Protein AF-A0A7S3BWD5-F1 (afdb_monomer)

Solvent-accessible surface area (backbone atoms only — not comparable to full-atom values): 6869 Å² total; per-residue (Å²): 143,83,80,84,81,78,72,75,75,66,46,67,50,69,46,74,39,93,87,50,66,61,35,74,51,51,88,90,39,47,88,35,79,34,17,63,81,61,48,12,31,24,49,26,41,31,36,72,60,72,60,97,83,55,102,80,65,79,55,52,77,49,72,38,59,31,74,67,82,67,62,60,67,61,55,51,54,54,52,51,53,51,52,53,51,53,46,52,53,52,50,52,52,52,50,53,52,50,55,54,54,50,53,55,49,51,52,52,54,52,61,65,73,77,110

Organism: NCBI:txid156174

pLDDT: mean 74.99, std 15.88, range [33.16, 95.94]

Structure (mmCIF, N/CA/C/O backbone):
data_AF-A0A7S3BWD5-F1
#
_entry.id   AF-A0A7S3BWD5-F1
#
loop_
_atom_site.group_PDB
_atom_site.id
_atom_site.type_symbol
_atom_site.label_atom_id
_atom_site.label_alt_id
_atom_site.label_comp_id
_atom_site.label_asym_id
_atom_site.label_entity_id
_atom_site.label_seq_id
_atom_site.pdbx_PDB_ins_code
_atom_site.Cartn_x
_atom_site.Cartn_y
_atom_site.Cartn_z
_atom_site.occupancy
_atom_site.B_iso_or_equiv
_atom_site.auth_seq_id
_atom_site.auth_comp_id
_atom_site.auth_asym_id
_atom_site.auth_atom_id
_atom_site.pdbx_PDB_model_num
ATOM 1 N N . MET A 1 1 ? -31.991 -37.212 35.128 1.00 38.53 1 MET A N 1
ATOM 2 C CA . MET A 1 1 ? -31.202 -36.042 35.561 1.00 38.53 1 MET A CA 1
ATOM 3 C C . MET A 1 1 ? -30.185 -35.717 34.481 1.00 38.53 1 MET A C 1
ATOM 5 O O . MET A 1 1 ? -29.126 -36.319 34.471 1.00 38.53 1 MET A O 1
ATOM 9 N N . GLN A 1 2 ? -30.528 -34.823 33.558 1.00 34.75 2 GLN A N 1
ATOM 10 C CA . GLN A 1 2 ? -29.570 -34.046 32.767 1.00 34.75 2 GLN A CA 1
ATOM 11 C C . GLN A 1 2 ? -30.243 -32.685 32.579 1.00 34.75 2 GLN A C 1
ATOM 13 O O . GLN A 1 2 ? -31.104 -32.513 31.722 1.00 34.75 2 GLN A O 1
ATOM 18 N N . GLN A 1 3 ? -29.975 -31.806 33.545 1.00 37.56 3 GLN A N 1
ATOM 19 C CA . GLN A 1 3 ? -30.428 -30.422 33.587 1.00 37.56 3 GLN A CA 1
ATOM 20 C C . GLN A 1 3 ? -29.642 -29.607 32.555 1.00 37.56 3 GLN A C 1
ATOM 22 O O . GLN A 1 3 ? -28.418 -29.681 32.509 1.00 37.56 3 GLN A O 1
ATOM 27 N N . GLU A 1 4 ? -30.387 -28.884 31.722 1.00 36.19 4 GLU A N 1
ATOM 28 C CA . GLU A 1 4 ? -30.176 -27.472 31.385 1.00 36.19 4 GLU A CA 1
ATOM 29 C C . GLU A 1 4 ? -28.717 -26.985 31.325 1.00 36.19 4 GLU A C 1
ATOM 31 O O . GLU A 1 4 ? -28.208 -26.360 32.247 1.00 36.19 4 GLU A O 1
ATOM 36 N N . PHE A 1 5 ? -28.076 -27.181 30.174 1.00 37.97 5 PHE A N 1
ATOM 37 C CA . PHE A 1 5 ? -27.048 -26.259 29.680 1.00 37.97 5 PHE A CA 1
ATOM 38 C C . PHE A 1 5 ? -27.621 -25.519 28.463 1.00 37.97 5 PHE A C 1
ATOM 40 O O . PHE A 1 5 ? -27.092 -25.566 27.355 1.00 37.97 5 PHE A O 1
ATOM 47 N N . GLN A 1 6 ? -28.762 -24.846 28.662 1.00 33.16 6 GLN A N 1
ATOM 48 C CA . GLN A 1 6 ? -29.063 -23.655 27.871 1.00 33.16 6 GLN A CA 1
ATOM 49 C C . GLN A 1 6 ? -28.060 -22.594 28.322 1.00 33.16 6 GLN A C 1
ATOM 51 O O . GLN A 1 6 ? -28.330 -21.792 29.209 1.00 33.16 6 GLN A O 1
ATOM 56 N N . GLN A 1 7 ? -26.858 -22.643 27.751 1.00 39.78 7 GLN A N 1
ATOM 57 C CA . GLN A 1 7 ? -25.972 -21.496 27.771 1.00 39.78 7 GLN A CA 1
ATOM 58 C C . GLN A 1 7 ? -26.648 -20.467 26.874 1.00 39.78 7 GLN A C 1
ATOM 60 O O . GLN A 1 7 ? -26.569 -20.536 25.649 1.00 39.78 7 GLN A O 1
ATOM 65 N N . GLU A 1 8 ? -27.438 -19.614 27.518 1.00 39.88 8 GLU A N 1
ATOM 66 C CA . GLU A 1 8 ? -27.967 -18.371 26.990 1.00 39.88 8 GLU A CA 1
ATOM 67 C C . GLU A 1 8 ? -26.787 -17.646 26.336 1.00 39.88 8 GLU A C 1
ATOM 69 O O . GLU A 1 8 ? -25.946 -17.050 27.010 1.00 39.88 8 GLU A O 1
ATOM 74 N N . PHE A 1 9 ? -26.642 -17.813 25.018 1.00 46.66 9 PHE A N 1
ATOM 75 C CA . PHE A 1 9 ? -25.764 -16.984 24.212 1.00 46.66 9 PHE A CA 1
ATOM 76 C C . PHE A 1 9 ? -26.360 -15.588 24.336 1.00 46.66 9 PHE A C 1
ATOM 78 O O . PHE A 1 9 ? -27.297 -15.231 23.628 1.00 46.66 9 PHE A O 1
ATOM 85 N N . GLN A 1 10 ? -25.887 -14.828 25.320 1.00 54.19 10 GLN A N 1
ATOM 86 C CA . GLN A 1 10 ? -26.099 -13.397 25.332 1.00 54.19 10 GLN A CA 1
ATOM 87 C C . GLN A 1 10 ? -25.461 -12.903 24.041 1.00 54.19 10 GLN A C 1
ATOM 89 O O . GLN A 1 10 ? -24.239 -12.923 23.902 1.00 54.19 10 GLN A O 1
ATOM 94 N N . ASP A 1 11 ? -26.297 -12.563 23.064 1.00 60.28 11 ASP A N 1
ATOM 95 C CA . ASP A 1 11 ? -25.863 -11.938 21.825 1.00 60.28 11 ASP A CA 1
ATOM 96 C C . ASP A 1 11 ? -25.242 -10.586 22.199 1.00 60.28 11 ASP A C 1
ATOM 98 O O . ASP A 1 11 ? -25.937 -9.580 22.382 1.00 60.28 11 ASP A O 1
ATOM 102 N N . ILE A 1 12 ? -23.923 -10.595 22.408 1.00 70.62 12 ILE A N 1
ATOM 103 C CA . ILE A 1 12 ? -23.116 -9.398 22.603 1.00 70.62 12 ILE A CA 1
ATOM 104 C C . ILE A 1 12 ? -22.869 -8.832 21.212 1.00 70.62 12 ILE A C 1
ATOM 106 O O . ILE A 1 12 ? -22.065 -9.355 20.438 1.00 70.62 12 ILE A O 1
ATOM 110 N N . VAL A 1 13 ? -23.590 -7.765 20.888 1.00 80.19 13 VAL A N 1
ATOM 111 C CA . VAL A 1 13 ? -23.406 -7.034 19.635 1.00 80.19 13 VAL A CA 1
ATOM 112 C C . VAL A 1 13 ? -22.517 -5.836 19.933 1.00 80.19 13 VAL A C 1
ATOM 114 O O . VAL A 1 13 ? -22.859 -5.007 20.777 1.00 80.19 13 VAL A O 1
ATOM 117 N N . CYS A 1 14 ? -21.370 -5.765 19.259 1.00 82.00 14 CYS A N 1
ATOM 118 C CA . CYS A 1 14 ? -20.430 -4.658 19.378 1.00 82.00 14 CYS A CA 1
ATOM 119 C C . CYS A 1 14 ? -20.475 -3.806 18.113 1.00 82.00 14 CYS A C 1
ATOM 121 O O . CYS A 1 14 ? -20.265 -4.318 17.013 1.00 82.00 14 CYS A O 1
ATOM 123 N N . GLU A 1 15 ? -20.720 -2.509 18.275 1.00 81.00 15 GLU A N 1
ATOM 124 C CA . GLU A 1 15 ? -20.673 -1.541 17.183 1.00 81.00 15 GLU A CA 1
ATOM 125 C C . GLU A 1 15 ? -19.536 -0.535 17.393 1.00 81.00 15 GLU A C 1
ATOM 127 O O . GLU A 1 15 ? -19.244 -0.152 18.533 1.00 81.00 15 GLU A O 1
ATOM 132 N N . PRO A 1 16 ? -18.875 -0.092 16.310 1.00 80.56 16 PRO A N 1
ATOM 133 C CA . PRO A 1 16 ? -17.831 0.915 16.396 1.00 80.56 16 PRO A CA 1
ATOM 134 C C . PRO A 1 16 ? -18.406 2.241 16.885 1.00 80.56 16 PRO A C 1
ATOM 136 O O . PRO A 1 16 ? -19.413 2.741 16.376 1.00 80.56 16 PRO A O 1
ATOM 139 N N . THR A 1 17 ? -17.733 2.849 17.857 1.00 77.25 17 THR A N 1
ATOM 140 C CA . THR A 1 17 ? -18.129 4.162 18.354 1.00 77.25 17 THR A CA 1
ATOM 141 C C . THR A 1 17 ? -17.793 5.197 17.278 1.00 77.25 17 THR A C 1
ATOM 143 O O . THR A 1 17 ? -16.628 5.379 16.933 1.00 77.25 17 THR A O 1
ATOM 146 N N . ALA A 1 18 ? -18.798 5.898 16.739 1.00 61.84 18 ALA A N 1
ATOM 147 C CA . ALA A 1 18 ? -18.639 6.831 15.610 1.00 61.84 18 ALA A CA 1
ATOM 148 C C . ALA A 1 18 ? -17.590 7.948 15.829 1.00 61.84 18 ALA A C 1
ATOM 150 O O . ALA A 1 18 ? -17.162 8.589 14.870 1.00 61.84 18 ALA A O 1
ATOM 151 N N . ALA A 1 19 ? -17.183 8.187 17.079 1.00 62.72 19 ALA A N 1
ATOM 152 C CA . ALA A 1 19 ? -16.186 9.182 17.454 1.00 62.72 19 ALA A CA 1
ATOM 153 C C . ALA A 1 19 ? -14.727 8.728 17.239 1.00 62.72 19 ALA A C 1
ATOM 155 O O . ALA A 1 19 ? -13.878 9.581 16.983 1.00 62.72 19 ALA A O 1
ATOM 156 N N . HIS A 1 20 ? -14.427 7.425 17.295 1.00 66.56 20 HIS A N 1
ATOM 157 C CA . HIS A 1 20 ? -13.047 6.928 17.299 1.00 66.56 20 HIS A CA 1
ATOM 158 C C . HIS A 1 20 ? -12.710 6.161 16.014 1.00 66.56 20 HIS A C 1
ATOM 160 O O . HIS A 1 20 ? -13.254 5.094 15.708 1.00 66.56 20 HIS A O 1
ATOM 166 N N . LYS A 1 21 ? -11.797 6.748 15.228 1.00 77.44 21 LYS A N 1
ATOM 167 C CA . LYS A 1 21 ? -11.157 6.091 14.081 1.00 77.44 21 LYS A CA 1
ATOM 168 C C . LYS A 1 21 ? -10.182 5.021 14.579 1.00 77.44 21 LYS A C 1
ATOM 170 O O . LYS A 1 21 ? -9.853 4.976 15.756 1.00 77.44 21 LYS A O 1
ATOM 175 N N . CYS A 1 22 ? -9.743 4.155 13.672 1.00 86.25 22 CYS A N 1
ATOM 176 C CA . CYS A 1 22 ? -8.700 3.180 13.965 1.00 86.25 22 CYS A CA 1
ATOM 177 C C . CYS A 1 22 ? -7.405 3.914 14.358 1.00 86.25 22 CYS A C 1
ATOM 179 O O . CYS A 1 22 ? -6.873 4.676 13.553 1.00 86.25 22 CYS A O 1
ATOM 181 N N . GLU A 1 23 ? -6.944 3.733 15.594 1.00 86.56 23 GLU A N 1
ATOM 182 C CA . GLU A 1 23 ? -5.776 4.405 16.170 1.00 86.56 23 GLU A CA 1
ATOM 183 C C . GLU A 1 23 ? -4.616 3.423 16.326 1.00 86.56 23 GLU A C 1
ATOM 185 O O . GLU A 1 23 ? -4.824 2.242 16.599 1.00 86.56 23 GLU A O 1
ATOM 190 N N . GLN A 1 24 ? -3.377 3.900 16.189 1.00 87.50 24 GLN A N 1
ATOM 191 C CA . GLN A 1 24 ? -2.211 3.079 16.511 1.00 87.50 24 GLN A CA 1
ATOM 192 C C . GLN A 1 24 ? -2.163 2.774 18.006 1.00 87.50 24 GLN A C 1
ATOM 194 O O . GLN A 1 24 ? -2.450 3.623 18.849 1.00 87.50 24 GLN A O 1
ATOM 199 N N . CYS A 1 25 ? -1.783 1.544 18.321 1.00 87.88 25 CYS A N 1
ATOM 200 C CA . CYS A 1 25 ? -1.552 1.135 19.693 1.00 87.88 25 CYS A CA 1
ATOM 201 C C . CYS A 1 25 ? -0.331 1.854 20.270 1.00 87.88 25 CYS A C 1
ATOM 203 O O . CYS A 1 25 ? 0.690 1.976 19.594 1.00 87.88 25 CYS A O 1
ATOM 205 N N . GLY A 1 26 ? -0.440 2.322 21.515 1.00 86.31 26 GLY A N 1
ATOM 206 C CA . GLY A 1 26 ? 0.713 2.824 22.259 1.00 86.31 26 GLY A CA 1
ATOM 207 C C . GLY A 1 26 ? 1.639 1.682 22.675 1.00 86.31 26 GLY A C 1
ATOM 208 O O . GLY A 1 26 ? 1.229 0.521 22.685 1.00 86.31 26 GLY A O 1
ATOM 209 N N . ASP A 1 27 ? 2.871 2.014 23.064 1.00 83.62 27 ASP A N 1
ATOM 210 C CA . ASP A 1 27 ? 3.873 1.020 23.481 1.00 83.62 27 ASP A CA 1
ATOM 211 C C . ASP A 1 27 ? 3.397 0.150 24.660 1.00 83.62 27 ASP A C 1
ATOM 213 O O . ASP A 1 27 ? 3.762 -1.017 24.765 1.00 83.62 27 ASP A O 1
ATOM 217 N N . GLU A 1 28 ? 2.529 0.695 25.515 1.00 84.69 28 GLU A N 1
ATOM 218 C CA . GLU A 1 28 ? 1.940 0.005 26.671 1.00 84.69 28 GLU A CA 1
ATOM 219 C C . GLU A 1 28 ? 0.871 -1.032 26.280 1.00 84.69 28 GLU A C 1
ATOM 221 O O . GLU A 1 28 ? 0.569 -1.944 27.047 1.00 84.69 28 GLU A O 1
ATOM 226 N N . ASP A 1 29 ? 0.296 -0.899 25.083 1.00 81.62 29 ASP A N 1
ATOM 227 C CA . ASP A 1 29 ? -0.809 -1.718 24.587 1.00 81.62 29 ASP A CA 1
ATOM 228 C C . ASP A 1 29 ? -0.356 -2.782 23.575 1.00 81.62 29 ASP A C 1
ATOM 230 O O . ASP A 1 29 ? -1.175 -3.574 23.115 1.00 81.62 29 ASP A O 1
ATOM 234 N N . LEU A 1 30 ? 0.930 -2.832 23.211 1.00 80.31 30 LEU A N 1
ATOM 235 C CA . LEU A 1 30 ? 1.446 -3.744 22.180 1.00 80.31 30 LEU A CA 1
ATOM 236 C C . LEU A 1 30 ? 1.209 -5.228 22.500 1.00 80.31 30 LEU A C 1
ATOM 238 O O . LEU A 1 30 ? 0.924 -6.011 21.592 1.00 80.31 30 LEU A O 1
ATOM 242 N N . ASP A 1 31 ? 1.267 -5.597 23.779 1.00 84.81 31 ASP A N 1
ATOM 243 C CA . ASP A 1 31 ? 1.048 -6.973 24.242 1.00 84.81 31 ASP A CA 1
ATOM 244 C C . ASP A 1 31 ? -0.441 -7.361 24.290 1.00 84.81 31 ASP A C 1
ATOM 246 O O . ASP A 1 31 ? -0.790 -8.526 24.503 1.00 84.81 31 ASP A O 1
ATOM 250 N N . GLN A 1 32 ? -1.345 -6.400 24.089 1.00 85.19 32 GLN A N 1
ATOM 251 C CA . GLN A 1 32 ? -2.779 -6.642 24.141 1.00 85.19 32 GLN A CA 1
ATOM 252 C C . GLN A 1 32 ? -3.268 -7.351 22.878 1.00 85.19 32 GLN A C 1
ATOM 254 O O . GLN A 1 32 ? -2.849 -7.060 21.753 1.00 85.19 32 GLN A O 1
ATOM 259 N N . VAL A 1 33 ? -4.233 -8.260 23.047 1.00 85.00 33 VAL A N 1
ATOM 260 C CA . VAL A 1 33 ? -4.766 -9.099 21.957 1.00 85.00 33 VAL A CA 1
ATOM 261 C C . VAL A 1 33 ? -5.274 -8.249 20.786 1.00 85.00 33 VAL A C 1
ATOM 263 O O . VAL A 1 33 ? -5.008 -8.581 19.631 1.00 85.00 33 VAL A O 1
ATOM 266 N N . TYR A 1 34 ? -5.928 -7.119 21.072 1.00 83.19 34 TYR A N 1
ATOM 267 C CA . TYR A 1 34 ? -6.451 -6.194 20.060 1.00 83.19 34 TYR A CA 1
ATOM 268 C C . TYR A 1 34 ? -5.359 -5.447 19.274 1.00 83.19 34 TYR A C 1
ATOM 270 O O . TYR A 1 34 ? -5.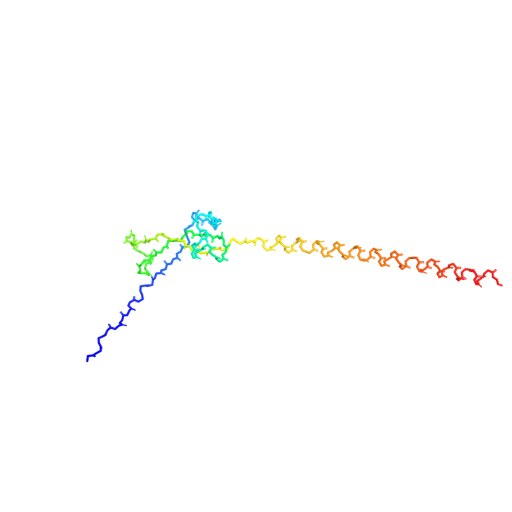621 -4.997 18.164 1.00 83.19 34 TYR A O 1
ATOM 278 N N . CYS A 1 35 ? -4.136 -5.348 19.796 1.00 85.62 35 CYS A N 1
ATOM 279 C CA . CYS A 1 35 ? -3.003 -4.701 19.129 1.00 85.62 35 CYS A CA 1
ATOM 280 C C . CYS A 1 35 ? -2.068 -5.689 18.433 1.00 85.62 35 CYS A C 1
ATOM 282 O O . CYS A 1 35 ? -1.481 -5.351 17.409 1.00 85.62 35 CYS A O 1
ATOM 284 N N . SER A 1 36 ? -1.976 -6.920 18.938 1.00 82.19 36 SER A N 1
ATOM 285 C CA . SER A 1 36 ? -1.040 -7.949 18.467 1.00 82.19 36 SER A CA 1
ATOM 286 C C . SER A 1 36 ? -1.083 -8.237 16.956 1.00 82.19 36 SER A C 1
ATOM 288 O O . SER A 1 36 ? -0.073 -8.610 16.365 1.00 82.19 36 SER A O 1
ATOM 290 N N . THR A 1 37 ? -2.251 -8.087 16.319 1.00 77.25 37 THR A N 1
ATOM 291 C CA . THR A 1 37 ? -2.467 -8.522 14.928 1.00 77.25 37 THR A CA 1
ATOM 292 C C . THR A 1 37 ? -2.253 -7.406 13.907 1.00 77.25 37 THR A C 1
ATOM 294 O O . THR A 1 37 ? -1.671 -7.640 12.851 1.00 77.25 37 THR A O 1
ATOM 297 N N . THR A 1 38 ? -2.744 -6.199 14.190 1.00 82.75 38 THR A N 1
ATOM 298 C CA . THR A 1 38 ? -2.740 -5.075 13.237 1.00 82.75 38 THR A CA 1
ATOM 299 C C . THR A 1 38 ? -1.898 -3.892 13.704 1.00 82.75 38 THR A C 1
ATOM 301 O O . THR A 1 38 ? -1.627 -3.002 12.903 1.00 82.75 38 THR A O 1
ATOM 304 N N . GLY A 1 39 ? -1.488 -3.856 14.977 1.00 85.12 39 GLY A N 1
ATOM 305 C CA . GLY A 1 39 ? -0.847 -2.690 15.591 1.00 85.12 39 GLY A CA 1
ATOM 306 C C . GLY A 1 39 ? -1.791 -1.496 15.767 1.00 85.12 39 GLY A C 1
ATOM 307 O O . GLY A 1 39 ? -1.339 -0.391 16.071 1.00 85.12 39 GLY A O 1
ATOM 308 N N . SER A 1 40 ? -3.095 -1.688 15.550 1.00 87.50 40 SER A N 1
ATOM 309 C CA . SER A 1 40 ? -4.097 -0.627 15.630 1.00 87.50 40 SER A CA 1
ATOM 310 C C . SER A 1 40 ? -5.376 -1.110 16.307 1.00 87.50 40 SER A C 1
ATOM 312 O O . SER A 1 40 ? -5.820 -2.241 16.097 1.00 87.50 40 SER A O 1
ATOM 314 N N . ARG A 1 41 ? -5.983 -0.227 17.100 1.00 88.25 41 ARG A N 1
ATOM 315 C CA . ARG A 1 41 ? -7.187 -0.480 17.890 1.00 88.25 41 ARG A CA 1
ATOM 316 C C . ARG A 1 41 ? -8.305 0.496 17.552 1.00 88.25 41 ARG A C 1
ATOM 318 O O . ARG A 1 41 ? -8.062 1.647 17.197 1.00 88.25 41 ARG A O 1
ATOM 325 N N . GLN A 1 42 ? -9.538 0.039 17.707 1.00 88.94 42 GLN A N 1
ATOM 326 C CA . GLN A 1 42 ? -10.730 0.871 17.634 1.00 88.94 42 GLN A CA 1
ATOM 327 C C . GLN A 1 42 ? -11.589 0.628 18.868 1.00 88.94 42 GLN A C 1
ATOM 329 O O . GLN A 1 42 ? -11.784 -0.516 19.281 1.00 88.94 42 GLN A O 1
ATOM 334 N N . GLU A 1 43 ? -12.106 1.706 19.449 1.00 87.94 43 GLU A N 1
ATOM 335 C CA . GLU A 1 43 ? -13.079 1.615 20.530 1.00 87.94 43 GLU A CA 1
ATOM 336 C C . GLU A 1 43 ? -14.447 1.194 19.976 1.00 87.94 43 GLU A C 1
ATOM 338 O O . GLU A 1 43 ? -15.003 1.820 19.066 1.00 87.94 43 GLU A O 1
ATOM 343 N N . VAL A 1 44 ? -14.996 0.127 20.545 1.00 87.69 44 VAL A N 1
ATOM 344 C CA . VAL A 1 44 ? -16.308 -0.426 20.214 1.00 87.69 44 VAL A CA 1
ATOM 345 C C . VAL A 1 44 ? -17.183 -0.438 21.462 1.00 87.69 44 VAL A C 1
ATOM 347 O O . VAL A 1 44 ? -16.715 -0.683 22.577 1.00 87.69 44 VAL A O 1
ATOM 350 N N . ARG A 1 45 ? -18.477 -0.182 21.284 1.00 87.12 45 ARG A N 1
ATOM 351 C CA . ARG A 1 45 ? -19.473 -0.288 22.348 1.00 87.12 45 ARG A CA 1
ATOM 352 C C . ARG A 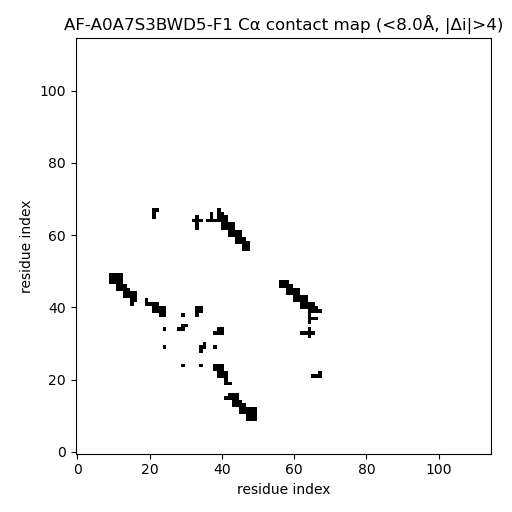1 45 ? -20.235 -1.591 22.178 1.00 87.12 45 ARG A C 1
ATOM 354 O O . ARG A 1 45 ? -20.864 -1.809 21.146 1.00 87.12 45 ARG A O 1
ATOM 361 N N . CYS A 1 46 ? -20.188 -2.435 23.199 1.00 85.69 46 CYS A N 1
ATOM 362 C CA . CYS A 1 46 ? -20.869 -3.719 23.223 1.00 85.69 46 CYS A CA 1
ATOM 363 C C . CYS A 1 46 ? -22.133 -3.629 24.082 1.00 85.69 46 CYS A C 1
ATOM 365 O O . CYS A 1 46 ? -22.094 -3.127 25.207 1.00 85.69 46 CYS A O 1
ATOM 367 N N . LEU A 1 47 ? -23.256 -4.104 23.544 1.00 83.12 47 LEU A N 1
ATOM 368 C CA . LEU A 1 47 ? -24.540 -4.183 24.238 1.00 83.12 47 LEU A CA 1
ATOM 369 C C . LEU A 1 47 ? -24.814 -5.637 24.625 1.00 83.12 47 LEU A C 1
ATOM 371 O O . LEU A 1 47 ? -24.765 -6.526 23.773 1.00 83.12 47 LEU A O 1
ATOM 375 N N . VAL A 1 48 ? -25.121 -5.877 25.900 1.00 75.50 48 VAL A N 1
ATOM 376 C CA . VAL A 1 48 ? -25.525 -7.198 26.393 1.00 75.50 48 VAL A CA 1
ATOM 377 C C . VAL A 1 48 ? -27.041 -7.330 26.219 1.00 75.50 48 VAL A C 1
ATOM 379 O O . VAL A 1 48 ? -27.803 -6.573 26.818 1.00 75.50 48 VAL A O 1
ATOM 382 N N . GLY A 1 49 ? -27.492 -8.268 25.378 1.00 65.94 49 GLY A N 1
ATOM 383 C CA . GLY A 1 49 ? -28.921 -8.580 25.218 1.00 65.94 49 GLY A CA 1
ATOM 384 C C . GLY A 1 49 ? -29.589 -8.096 23.924 1.00 65.94 49 GLY A C 1
ATOM 385 O O . GLY A 1 49 ? -30.793 -7.842 23.934 1.00 65.94 49 GLY A O 1
ATOM 386 N N . GLY A 1 50 ? -28.839 -7.971 22.819 1.00 56.69 50 GLY A N 1
ATOM 387 C CA . GLY A 1 50 ? -29.334 -8.009 21.428 1.00 56.69 50 GLY A CA 1
ATOM 388 C C . GLY A 1 50 ? -30.448 -7.040 20.983 1.00 56.69 50 GLY A C 1
ATOM 389 O O . GLY A 1 50 ? -30.906 -7.132 19.844 1.00 56.69 50 GLY A O 1
ATOM 390 N N . ARG A 1 51 ? -30.932 -6.119 21.827 1.00 54.25 51 ARG A N 1
ATOM 391 C CA . ARG A 1 51 ? -32.093 -5.261 21.527 1.00 54.25 51 ARG A CA 1
ATOM 392 C C . ARG A 1 51 ? -31.751 -3.780 21.568 1.00 54.25 51 ARG A C 1
ATOM 394 O O . ARG A 1 51 ? -31.958 -3.116 22.570 1.00 54.25 51 ARG A O 1
ATOM 401 N N . MET A 1 52 ? -31.388 -3.262 20.404 1.00 55.56 52 MET A N 1
ATOM 402 C CA . MET A 1 52 ? -30.998 -1.881 20.079 1.00 55.56 52 MET A CA 1
ATOM 403 C C . MET A 1 52 ? -32.00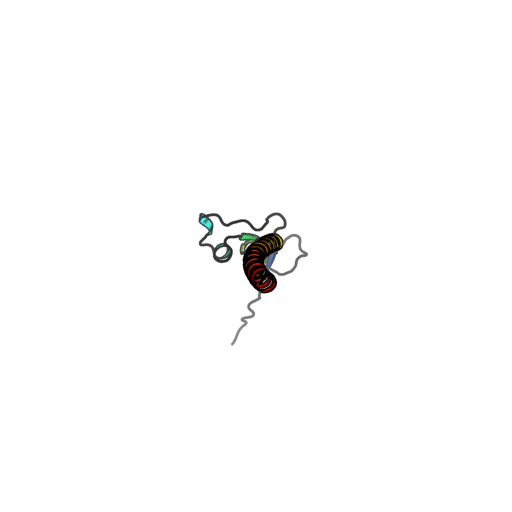0 -0.753 20.445 1.00 55.56 52 MET A C 1
ATOM 405 O O . MET A 1 52 ? -31.733 0.408 20.156 1.00 55.56 52 MET A O 1
ATOM 409 N N . ASN A 1 53 ? -33.151 -1.055 21.062 1.00 53.31 53 ASN A N 1
ATOM 410 C CA . ASN A 1 53 ? -34.293 -0.134 21.191 1.00 53.31 53 ASN A CA 1
ATOM 411 C C . ASN A 1 53 ? -34.657 0.289 22.624 1.00 53.31 53 ASN A C 1
ATOM 413 O O . ASN A 1 53 ? -35.684 0.941 22.811 1.00 53.31 53 ASN A O 1
ATOM 417 N N . SER A 1 54 ? -33.858 -0.044 23.637 1.00 47.72 54 SER A N 1
ATOM 418 C CA . SER A 1 54 ? -34.142 0.387 25.010 1.00 47.72 54 SER A CA 1
ATOM 419 C C . SER A 1 54 ? -33.050 1.316 25.516 1.00 47.72 54 SER A C 1
ATOM 421 O O . SER A 1 54 ? -31.896 0.931 25.657 1.00 47.72 54 SER A O 1
ATOM 423 N N . SER A 1 55 ? -33.454 2.547 25.816 1.00 52.25 55 SER A N 1
ATOM 424 C CA . SER A 1 55 ? -32.667 3.670 26.340 1.00 52.25 55 SER A CA 1
ATOM 425 C C . SER A 1 55 ? -31.983 3.428 27.699 1.00 52.25 55 SER A C 1
ATOM 427 O O . SER A 1 55 ? -31.449 4.366 28.278 1.00 52.25 55 SER A O 1
ATOM 429 N N . GLU A 1 56 ? -31.974 2.190 28.195 1.00 51.75 56 GLU A N 1
ATOM 430 C CA . GLU A 1 56 ? -31.424 1.766 29.490 1.00 51.75 56 GLU A CA 1
ATOM 431 C C . GLU A 1 56 ? -30.753 0.381 29.386 1.00 51.75 56 GLU A C 1
ATOM 433 O O . GLU A 1 56 ? -30.946 -0.485 30.233 1.00 51.75 56 GLU A O 1
ATOM 438 N N . GLN A 1 57 ? -29.993 0.123 28.317 1.00 57.44 57 GLN A N 1
ATOM 439 C CA . GLN A 1 57 ? -29.123 -1.057 28.260 1.00 57.44 57 GLN A CA 1
ATOM 440 C C . GLN A 1 57 ? -27.719 -0.729 28.767 1.00 57.44 57 GLN A C 1
ATOM 442 O O . GLN A 1 57 ? -27.041 0.159 28.239 1.00 57.44 57 GLN A O 1
ATOM 447 N N . GLU A 1 58 ? -27.288 -1.479 29.783 1.00 61.94 58 GLU A N 1
ATOM 448 C CA . GLU A 1 58 ? -25.917 -1.504 30.290 1.00 61.94 58 GLU A CA 1
ATOM 449 C C . GLU A 1 58 ? -24.989 -2.039 29.190 1.00 61.94 58 GLU A C 1
ATOM 451 O O . GLU A 1 58 ? -24.850 -3.240 28.969 1.00 61.94 58 GLU A O 1
ATOM 456 N N . GLY A 1 59 ? -24.401 -1.119 28.430 1.00 71.94 59 GLY A N 1
ATOM 457 C CA . GLY A 1 59 ? -23.341 -1.423 27.478 1.00 71.94 59 GLY A CA 1
ATOM 458 C C . GLY A 1 59 ? -21.979 -1.114 28.082 1.00 71.94 59 GLY A C 1
ATOM 459 O O . GLY A 1 59 ? -21.841 -0.128 28.805 1.00 71.94 59 GLY A O 1
ATOM 460 N N . TYR A 1 60 ? -20.970 -1.913 27.746 1.00 81.12 60 TYR A N 1
ATOM 461 C CA . TYR A 1 60 ? -19.577 -1.631 28.090 1.00 81.12 60 TYR A CA 1
ATOM 462 C C . TYR A 1 60 ? -18.797 -1.212 26.843 1.00 81.12 60 TYR A C 1
ATOM 464 O O . TYR A 1 60 ? -19.110 -1.625 25.723 1.00 81.12 60 TYR A O 1
ATOM 472 N N . THR A 1 61 ? -17.786 -0.369 27.025 1.00 84.44 61 THR A N 1
ATOM 473 C CA . THR A 1 61 ? -16.835 -0.024 25.966 1.00 84.44 61 THR A CA 1
ATOM 474 C C . THR A 1 61 ? -15.629 -0.954 26.040 1.00 84.44 61 THR A C 1
ATOM 476 O O . THR A 1 61 ? -15.191 -1.358 27.118 1.00 84.44 61 THR A O 1
ATOM 479 N N . THR A 1 62 ? -15.117 -1.362 24.883 1.00 87.81 62 THR A N 1
ATOM 480 C CA . THR A 1 62 ? -13.921 -2.201 24.770 1.00 87.81 62 THR A CA 1
ATOM 481 C C . THR A 1 62 ? -13.161 -1.875 23.486 1.00 87.81 62 THR A C 1
ATOM 483 O O . THR A 1 62 ? -13.616 -1.069 22.678 1.00 87.81 62 THR A O 1
ATOM 486 N N . PHE A 1 63 ? -11.993 -2.482 23.295 1.00 87.56 63 PHE A N 1
ATOM 487 C CA . PHE A 1 63 ? -11.162 -2.284 22.113 1.00 87.56 63 PHE A CA 1
ATOM 488 C C . PHE A 1 63 ? -11.167 -3.524 21.229 1.00 87.56 63 PHE A C 1
ATOM 490 O O . PHE A 1 63 ? -11.041 -4.652 21.707 1.00 87.56 63 PHE A O 1
ATOM 497 N N . GLN A 1 64 ? -11.261 -3.304 19.923 1.00 87.50 64 GLN A N 1
ATOM 498 C CA . GLN A 1 64 ? -11.106 -4.337 18.910 1.00 87.50 64 GLN A CA 1
ATOM 499 C C . GLN A 1 64 ? -9.931 -3.998 17.993 1.00 87.50 64 GLN A C 1
ATOM 501 O O . GLN A 1 64 ? -9.616 -2.825 17.778 1.00 87.50 64 GLN A O 1
ATOM 506 N N . SER A 1 65 ? -9.288 -5.029 17.441 1.00 86.94 65 SER A N 1
ATOM 507 C CA . SER A 1 65 ? -8.320 -4.847 16.367 1.00 86.94 65 SER A CA 1
ATOM 508 C C . SER A 1 65 ? -9.010 -4.244 15.149 1.00 86.94 65 SER A C 1
ATOM 510 O O . SER A 1 65 ? -10.059 -4.700 14.695 1.00 86.94 65 SER A O 1
ATOM 512 N N . CYS A 1 66 ? -8.403 -3.206 14.601 1.00 85.25 66 CYS A N 1
ATOM 513 C CA . CYS A 1 66 ? -8.857 -2.596 13.366 1.00 85.25 66 CYS A CA 1
ATOM 514 C C . CYS A 1 66 ? -7.674 -2.476 12.417 1.00 85.25 66 CYS A C 1
ATOM 516 O O . CYS A 1 66 ? -6.513 -2.459 12.826 1.00 85.25 66 CYS A O 1
ATOM 518 N N . SER A 1 67 ? -7.971 -2.413 11.127 1.00 79.00 67 SER A N 1
ATOM 519 C CA . SER A 1 67 ? -6.997 -2.023 10.122 1.00 79.00 67 SER A CA 1
ATOM 520 C C . SER A 1 67 ? -7.422 -0.650 9.638 1.00 79.00 67 SER A C 1
ATOM 522 O O . SER A 1 67 ? -8.560 -0.486 9.189 1.00 79.00 67 SER A O 1
ATOM 524 N N . GLU A 1 68 ? -6.538 0.347 9.740 1.00 69.00 68 GLU A N 1
ATOM 525 C CA . GLU A 1 68 ? -6.740 1.556 8.952 1.00 69.00 68 GLU A CA 1
ATOM 526 C C . GLU A 1 68 ? -6.901 1.102 7.507 1.00 69.00 68 GLU A C 1
ATOM 528 O O . GLU A 1 68 ? -6.103 0.300 7.013 1.00 69.00 68 GLU A O 1
ATOM 533 N N . ALA A 1 69 ? -7.947 1.586 6.838 1.00 62.41 69 ALA A N 1
ATOM 534 C CA . ALA A 1 69 ? -8.085 1.442 5.403 1.00 62.41 69 ALA A CA 1
ATOM 535 C C . ALA A 1 69 ? -6.884 2.143 4.761 1.00 6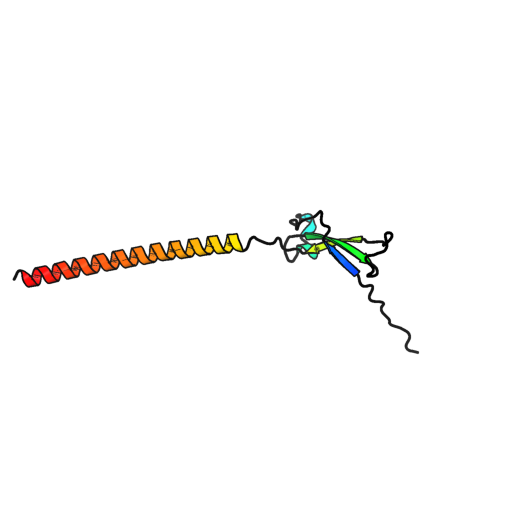2.41 69 ALA A C 1
ATOM 537 O O . ALA A 1 69 ? -6.945 3.319 4.396 1.00 62.41 69 ALA A O 1
ATOM 538 N N . SER A 1 70 ? -5.758 1.4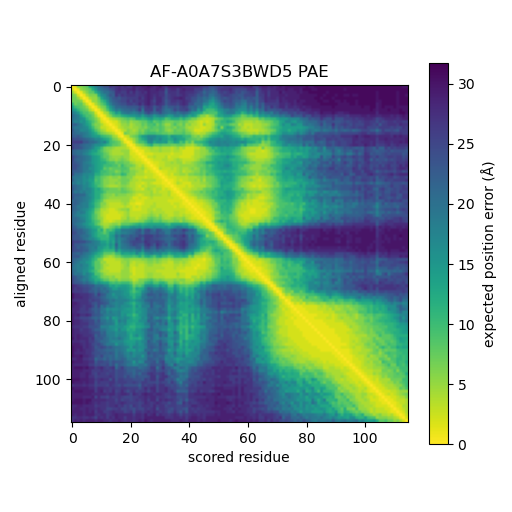29 4.682 1.00 57.03 70 SER A N 1
ATOM 539 C CA . SER A 1 70 ? -4.580 1.880 3.975 1.00 57.03 70 SER A CA 1
ATOM 540 C C . SER A 1 70 ? -5.082 2.188 2.581 1.00 57.03 70 SER A C 1
ATOM 542 O O . SER A 1 70 ? -5.779 1.375 1.971 1.00 57.03 70 SER A O 1
ATOM 544 N N . SER A 1 71 ? -4.856 3.417 2.131 1.00 57.69 71 SER A N 1
ATOM 545 C CA . SER A 1 71 ? -5.340 3.900 0.848 1.00 57.69 71 SER A CA 1
ATOM 546 C C . SER A 1 71 ? -4.689 3.059 -0.251 1.00 57.69 71 SER A C 1
ATOM 548 O O . SER A 1 71 ? -3.651 3.408 -0.809 1.00 57.69 71 SER A O 1
ATOM 550 N N . THR A 1 72 ? -5.297 1.909 -0.550 1.00 62.59 72 THR A N 1
ATOM 551 C CA . THR A 1 72 ? -4.792 0.887 -1.472 1.00 62.59 72 THR A CA 1
ATOM 552 C C . THR A 1 72 ? -4.549 1.519 -2.835 1.00 62.59 72 THR A C 1
ATOM 554 O O . THR A 1 72 ? -3.565 1.226 -3.506 1.00 62.59 72 THR A O 1
ATOM 557 N N . PHE A 1 73 ? -5.380 2.506 -3.174 1.00 66.62 73 PHE A N 1
ATOM 558 C CA . PHE A 1 73 ? -5.243 3.361 -4.341 1.00 66.62 73 PHE A CA 1
ATOM 559 C C . PHE A 1 73 ? -3.877 4.066 -4.430 1.00 66.62 73 PHE A C 1
ATOM 561 O O . PHE A 1 73 ? -3.238 4.040 -5.477 1.00 66.62 73 PHE A O 1
ATOM 568 N N . GLY A 1 74 ? -3.375 4.641 -3.333 1.00 71.19 74 GLY A N 1
ATOM 569 C CA . GLY A 1 74 ? -2.076 5.319 -3.315 1.00 71.19 74 GLY A CA 1
ATOM 570 C C . GLY A 1 74 ? -0.899 4.355 -3.490 1.00 71.19 74 GLY A C 1
ATOM 571 O O . GLY A 1 74 ? 0.084 4.692 -4.154 1.00 71.19 74 GLY A O 1
ATOM 572 N N . GLY A 1 75 ? -1.009 3.145 -2.934 1.00 76.12 75 GLY A N 1
ATOM 573 C CA . GLY A 1 75 ? -0.023 2.079 -3.121 1.00 76.12 75 GLY A CA 1
ATOM 574 C C . GLY A 1 75 ? 0.033 1.583 -4.568 1.00 76.12 75 GLY A C 1
ATOM 575 O O . GLY A 1 75 ? 1.116 1.493 -5.146 1.00 76.12 75 GLY A O 1
ATOM 576 N N . VAL A 1 76 ? -1.132 1.341 -5.175 1.00 83.56 76 VAL A N 1
ATOM 577 C CA . VAL A 1 76 ? -1.249 0.866 -6.563 1.00 83.56 76 VAL A CA 1
ATOM 578 C C . VAL A 1 76 ? -0.710 1.900 -7.551 1.00 83.56 76 VAL A C 1
ATOM 580 O O . VAL A 1 76 ? 0.105 1.553 -8.399 1.00 83.56 76 VAL A O 1
ATOM 583 N N . VAL A 1 77 ? -1.064 3.180 -7.395 1.00 86.19 77 VAL A N 1
ATOM 584 C CA . VAL A 1 77 ? -0.581 4.251 -8.287 1.00 86.19 77 VAL A CA 1
ATOM 585 C C . VAL A 1 77 ? 0.943 4.405 -8.219 1.00 86.19 77 VAL A C 1
ATOM 587 O O . VAL A 1 77 ? 1.602 4.564 -9.248 1.00 86.19 77 VAL A O 1
ATOM 590 N N . LYS A 1 78 ? 1.541 4.321 -7.022 1.00 86.75 78 LYS A N 1
ATOM 591 C CA . LYS A 1 78 ? 3.007 4.359 -6.868 1.00 86.75 78 LYS A CA 1
ATOM 592 C C . LYS A 1 78 ? 3.683 3.162 -7.535 1.00 86.75 78 LYS A C 1
ATOM 594 O O . LYS A 1 78 ? 4.711 3.335 -8.188 1.00 86.75 78 LYS A O 1
ATOM 599 N N . PHE A 1 79 ? 3.113 1.967 -7.379 1.00 91.44 79 PHE A N 1
ATOM 600 C CA . PHE A 1 79 ? 3.609 0.757 -8.029 1.00 91.44 79 PHE A CA 1
ATOM 601 C C . PHE A 1 79 ? 3.540 0.870 -9.558 1.00 91.44 79 PHE A C 1
ATOM 603 O O . PHE A 1 79 ? 4.521 0.593 -10.248 1.00 91.44 79 PHE A O 1
ATOM 610 N N . GLU A 1 80 ? 2.414 1.344 -10.087 1.00 93.38 80 GLU A N 1
ATOM 611 C CA . GLU A 1 80 ? 2.203 1.516 -11.522 1.00 93.38 80 GLU A CA 1
ATOM 612 C C . GLU A 1 80 ? 3.192 2.526 -12.127 1.00 93.38 80 GLU A C 1
ATOM 614 O O . GLU A 1 80 ? 3.829 2.241 -13.144 1.00 93.38 80 GLU A O 1
ATOM 619 N N . LEU A 1 81 ? 3.433 3.656 -11.452 1.00 93.75 81 LEU A N 1
ATOM 620 C CA . LEU A 1 81 ? 4.450 4.632 -11.862 1.00 93.75 81 LEU A CA 1
ATOM 621 C C . LEU A 1 81 ? 5.864 4.039 -11.900 1.00 93.75 81 LEU A C 1
ATOM 623 O O . LEU A 1 81 ? 6.621 4.311 -12.834 1.00 93.75 81 LEU A O 1
ATOM 627 N N . LEU A 1 82 ? 6.220 3.212 -10.914 1.00 95.31 82 LEU A N 1
ATOM 628 C CA . LEU A 1 82 ? 7.506 2.514 -10.875 1.00 95.31 82 LEU A CA 1
ATOM 629 C C . LEU A 1 82 ? 7.670 1.569 -12.071 1.00 95.31 82 LEU A C 1
ATOM 631 O O . LEU A 1 82 ? 8.719 1.568 -12.719 1.00 95.31 82 LEU A O 1
ATOM 635 N N . MET A 1 83 ? 6.624 0.813 -12.404 1.00 95.12 83 MET A N 1
ATOM 636 C CA . MET A 1 83 ? 6.629 -0.105 -13.545 1.00 95.12 83 MET A CA 1
ATOM 637 C C . MET A 1 83 ? 6.762 0.637 -14.879 1.00 95.12 83 MET A C 1
ATOM 639 O O . MET A 1 83 ? 7.548 0.223 -15.734 1.00 95.12 83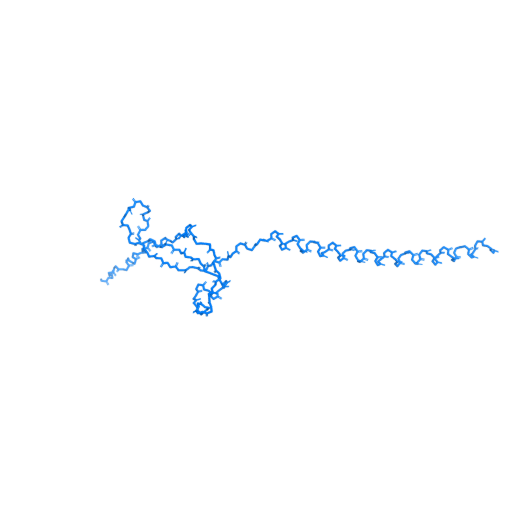 MET A O 1
ATOM 643 N N . ILE A 1 84 ? 6.071 1.770 -15.045 1.00 95.94 84 ILE A N 1
ATOM 644 C CA . ILE A 1 84 ? 6.205 2.624 -16.235 1.00 95.94 84 ILE A CA 1
ATOM 645 C C . ILE A 1 84 ? 7.637 3.158 -16.357 1.00 95.94 84 ILE A C 1
ATOM 647 O O . ILE A 1 84 ? 8.226 3.113 -17.439 1.00 95.94 84 ILE A O 1
ATOM 651 N N . LEU A 1 85 ? 8.234 3.617 -15.255 1.00 95.69 85 LEU A N 1
ATOM 652 C CA . LEU A 1 85 ? 9.620 4.090 -15.234 1.00 95.69 85 LEU A CA 1
ATOM 653 C C . LEU A 1 85 ? 10.600 2.996 -15.669 1.00 95.69 85 LEU A C 1
ATOM 655 O O . LEU A 1 85 ? 11.432 3.220 -16.553 1.00 95.69 85 LEU A O 1
ATOM 659 N N . LEU A 1 86 ? 10.470 1.795 -15.102 1.00 95.50 86 LEU A N 1
ATOM 660 C CA . LEU A 1 86 ? 11.287 0.639 -15.476 1.00 95.50 86 LEU A CA 1
ATO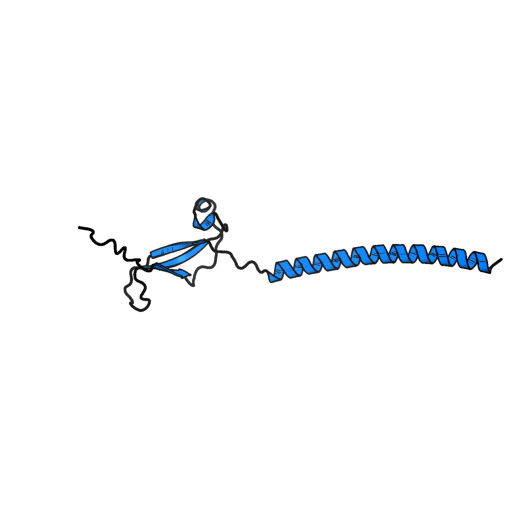M 661 C C . LEU A 1 86 ? 11.106 0.265 -16.950 1.00 95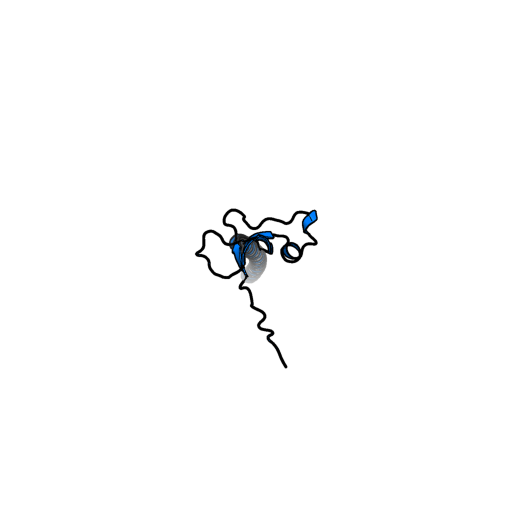.50 86 LEU A C 1
ATOM 663 O O . LEU A 1 86 ? 12.086 -0.062 -17.630 1.00 95.50 86 LEU A O 1
ATOM 667 N N . PHE A 1 87 ? 9.881 0.362 -17.467 1.00 95.81 87 PHE A N 1
ATOM 668 C CA . PHE A 1 87 ? 9.596 0.117 -18.873 1.00 95.81 87 PHE A CA 1
ATOM 669 C C . PHE A 1 87 ? 10.284 1.144 -19.779 1.00 95.81 87 PHE A C 1
ATOM 671 O O . PHE A 1 87 ? 10.961 0.760 -20.732 1.00 95.81 87 PHE A O 1
ATOM 678 N N . VAL A 1 88 ? 10.200 2.441 -19.465 1.00 95.62 88 VAL A N 1
ATOM 679 C CA . VAL A 1 88 ? 10.849 3.507 -20.248 1.00 95.62 88 VAL A CA 1
ATOM 680 C C . VAL A 1 88 ? 12.368 3.358 -20.246 1.00 95.62 88 VAL A C 1
ATOM 682 O O . VAL A 1 88 ? 13.001 3.521 -21.294 1.00 95.62 88 VAL A O 1
ATOM 685 N N . VAL A 1 89 ? 12.971 3.015 -19.105 1.00 94.88 89 VAL A N 1
ATOM 686 C CA . VAL A 1 89 ? 14.420 2.772 -19.005 1.00 94.88 89 VAL A CA 1
ATOM 687 C C . VAL A 1 89 ? 14.820 1.575 -19.868 1.00 94.88 89 VAL A C 1
ATOM 689 O O . VAL A 1 89 ? 15.718 1.689 -20.709 1.00 94.88 89 VAL A O 1
ATOM 692 N N . SER A 1 90 ? 14.107 0.457 -19.725 1.00 93.50 90 SER A N 1
ATOM 693 C CA . SER A 1 90 ? 14.315 -0.764 -20.512 1.00 93.50 90 SER A CA 1
ATOM 694 C C . SER A 1 90 ? 14.188 -0.498 -22.014 1.00 93.50 90 SER A C 1
ATOM 696 O O . SER A 1 90 ? 15.077 -0.840 -22.800 1.00 93.50 90 SER A O 1
ATOM 698 N N . TYR A 1 91 ? 13.120 0.191 -22.418 1.00 93.69 91 TYR A N 1
ATOM 699 C CA . TYR A 1 91 ? 12.845 0.539 -23.807 1.00 93.69 91 TYR A CA 1
ATOM 700 C C . TYR A 1 91 ? 13.886 1.504 -24.381 1.00 93.69 91 TYR A C 1
ATOM 702 O O . TYR A 1 91 ? 14.344 1.334 -25.514 1.00 93.69 91 TYR A O 1
ATOM 710 N N . SER A 1 92 ? 14.317 2.495 -23.597 1.00 90.31 92 SER A N 1
ATOM 711 C CA . SER A 1 92 ? 15.364 3.440 -23.992 1.00 90.31 92 SER A CA 1
ATOM 712 C C . SER A 1 92 ? 16.692 2.729 -24.229 1.00 90.31 92 SER A C 1
ATOM 714 O O . SER A 1 92 ? 17.386 3.011 -25.210 1.00 90.31 92 SER A O 1
ATOM 716 N N . PHE A 1 93 ? 17.046 1.777 -23.366 1.00 90.75 93 PHE A N 1
ATOM 717 C CA . PHE A 1 93 ? 18.261 0.987 -23.514 1.00 90.75 93 PHE A CA 1
ATOM 718 C C . PHE A 1 93 ? 18.204 0.071 -24.745 1.00 90.75 93 PHE A C 1
ATOM 720 O O . PHE A 1 93 ? 19.138 0.065 -25.555 1.00 90.75 93 PHE A O 1
ATOM 727 N N . ALA A 1 94 ? 17.087 -0.634 -24.943 1.00 87.25 94 ALA A N 1
ATOM 728 C CA . ALA A 1 94 ? 16.857 -1.470 -26.120 1.00 87.25 94 ALA A CA 1
ATOM 729 C C . ALA A 1 94 ? 16.894 -0.647 -27.421 1.00 87.25 94 ALA A C 1
ATOM 731 O O . ALA A 1 94 ? 17.580 -1.015 -28.377 1.00 87.25 94 ALA A O 1
ATOM 732 N N . SER A 1 95 ? 16.248 0.521 -27.434 1.00 83.00 95 SER A N 1
ATOM 733 C CA . SER A 1 95 ? 16.241 1.439 -28.576 1.00 83.00 95 SER A CA 1
ATOM 734 C C . SER A 1 95 ? 17.632 1.992 -28.888 1.00 83.00 95 SER A C 1
ATOM 736 O O . SER A 1 95 ? 18.021 2.058 -30.056 1.00 83.00 95 SER A O 1
ATOM 738 N N . LYS A 1 96 ? 18.429 2.343 -27.869 1.00 82.31 96 LYS A N 1
ATOM 739 C CA . LYS A 1 96 ? 19.825 2.777 -28.055 1.00 82.31 96 LYS A CA 1
ATOM 740 C C . LYS A 1 96 ? 20.693 1.658 -28.633 1.00 82.31 96 LYS A C 1
ATOM 742 O O . LYS A 1 96 ? 21.475 1.916 -29.549 1.00 82.31 96 LYS A O 1
ATOM 747 N N . ARG A 1 97 ? 20.539 0.417 -28.157 1.00 80.38 97 ARG A N 1
ATOM 748 C CA . ARG A 1 97 ? 21.241 -0.750 -28.721 1.00 80.38 97 ARG A CA 1
ATOM 749 C C . ARG A 1 97 ? 20.836 -1.014 -30.172 1.00 80.38 97 ARG A C 1
ATOM 751 O O . ARG A 1 97 ? 21.712 -1.203 -31.013 1.00 80.38 97 ARG A O 1
ATOM 758 N N . LYS A 1 98 ? 19.540 -0.937 -30.491 1.00 79.44 98 LYS A N 1
ATOM 759 C CA . LYS A 1 98 ? 19.027 -1.119 -31.857 1.00 79.44 98 LYS A CA 1
ATOM 760 C C . LYS A 1 98 ? 19.556 -0.049 -32.819 1.00 79.44 98 LYS A C 1
ATOM 762 O O . LYS A 1 98 ? 20.018 -0.390 -33.903 1.00 79.44 98 LYS A O 1
ATOM 767 N N . LYS A 1 99 ? 19.577 1.226 -32.406 1.00 77.50 99 LYS A N 1
ATOM 768 C CA . LYS A 1 99 ? 20.152 2.326 -33.205 1.00 77.50 99 LYS A CA 1
ATOM 769 C C . LYS A 1 99 ? 21.645 2.127 -33.485 1.00 77.50 99 LYS A C 1
ATOM 771 O O . LYS A 1 99 ? 22.077 2.349 -34.611 1.00 77.50 99 LYS A O 1
ATOM 776 N N . LYS A 1 100 ? 22.422 1.659 -32.499 1.00 74.06 100 LYS A N 1
ATOM 777 C CA . LYS A 1 100 ? 23.847 1.340 -32.701 1.00 74.06 100 LYS A CA 1
ATOM 778 C C . LYS A 1 100 ? 24.053 0.210 -33.715 1.00 74.06 100 LYS A C 1
ATOM 780 O O . LYS A 1 100 ? 24.912 0.331 -34.579 1.00 74.06 100 LYS A O 1
ATOM 785 N N . LEU A 1 101 ? 23.257 -0.857 -33.643 1.00 71.56 101 LEU A N 1
ATOM 786 C CA . LEU A 1 101 ? 23.347 -1.981 -34.585 1.00 71.56 101 LEU A CA 1
ATOM 787 C C . LEU A 1 101 ? 22.965 -1.580 -36.018 1.00 71.56 101 LEU A C 1
ATOM 789 O O . LEU A 1 101 ? 23.666 -1.944 -36.960 1.00 71.56 101 LEU A O 1
ATOM 793 N N . LEU A 1 102 ? 21.909 -0.779 -36.181 1.00 72.94 102 LEU A N 1
ATOM 794 C CA . LEU A 1 102 ? 21.494 -0.254 -37.487 1.00 72.94 102 LEU A CA 1
ATOM 795 C C . LEU A 1 102 ? 22.559 0.659 -38.110 1.00 72.94 102 LEU A C 1
ATOM 797 O O . LEU A 1 102 ? 22.833 0.543 -39.301 1.00 72.94 102 LEU A O 1
ATOM 801 N N . ALA A 1 103 ? 23.207 1.512 -37.312 1.00 73.38 103 ALA A N 1
ATOM 802 C CA . ALA A 1 103 ? 24.295 2.367 -37.791 1.00 73.38 103 ALA A CA 1
ATOM 803 C C . ALA A 1 103 ? 25.486 1.549 -38.327 1.00 73.38 103 ALA A C 1
ATOM 805 O O . ALA A 1 103 ? 26.048 1.880 -39.369 1.00 73.38 103 ALA A O 1
ATOM 806 N N . ILE A 1 104 ? 25.832 0.441 -37.661 1.00 73.38 104 ILE A N 1
ATOM 807 C CA . ILE A 1 104 ? 26.905 -0.462 -38.106 1.00 73.38 104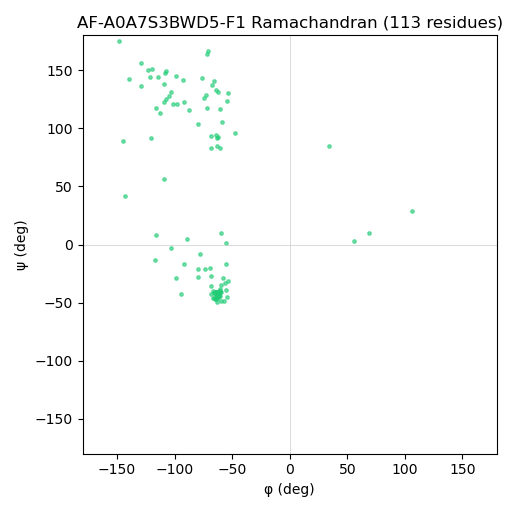 ILE A CA 1
ATOM 808 C C . ILE A 1 104 ? 26.527 -1.167 -39.418 1.00 73.38 104 ILE A C 1
ATOM 810 O O . ILE A 1 104 ? 27.370 -1.306 -40.305 1.00 73.38 104 ILE A O 1
ATOM 814 N N . GLN A 1 105 ? 25.271 -1.597 -39.573 1.00 71.19 105 GLN A N 1
ATOM 815 C CA . GLN A 1 105 ? 24.819 -2.227 -40.816 1.00 71.19 105 GLN A CA 1
ATOM 816 C C . GLN A 1 105 ? 24.774 -1.247 -41.988 1.00 71.19 105 GLN A C 1
ATOM 818 O O . GLN A 1 105 ? 25.256 -1.590 -43.063 1.00 71.19 105 GLN A O 1
ATOM 823 N N . HIS A 1 106 ? 24.282 -0.022 -41.781 1.00 73.38 106 HIS A N 1
ATOM 824 C CA . HIS A 1 106 ? 24.305 1.014 -42.816 1.00 73.38 106 HIS A CA 1
ATOM 825 C C . HIS A 1 106 ? 25.730 1.348 -43.263 1.00 73.38 106 HIS A C 1
ATOM 827 O O . HIS A 1 106 ? 25.967 1.477 -44.460 1.00 73.38 106 HIS A O 1
ATOM 833 N N . HIS A 1 107 ? 26.688 1.415 -42.333 1.00 74.75 107 HIS A N 1
ATOM 834 C CA . HIS A 1 107 ? 28.095 1.621 -42.677 1.00 74.75 107 HIS A CA 1
ATOM 835 C C . HIS A 1 107 ? 28.657 0.467 -43.523 1.00 74.75 107 HIS A C 1
ATOM 837 O O . HIS A 1 107 ? 29.356 0.708 -44.503 1.00 74.75 107 HIS A O 1
ATOM 843 N N . ARG A 1 108 ? 28.333 -0.792 -43.186 1.00 73.12 108 ARG A N 1
ATOM 844 C CA . ARG A 1 108 ? 28.746 -1.950 -43.999 1.00 73.12 108 ARG A CA 1
ATOM 845 C C . ARG A 1 108 ? 28.113 -1.926 -45.388 1.00 73.12 108 ARG A C 1
ATOM 847 O O . ARG A 1 108 ? 28.820 -2.099 -46.372 1.00 73.12 108 ARG A O 1
ATOM 854 N N . ILE A 1 109 ? 26.809 -1.681 -45.484 1.00 76.69 109 ILE A N 1
ATOM 855 C CA . ILE A 1 109 ? 26.098 -1.620 -46.770 1.00 76.69 109 ILE A CA 1
ATOM 856 C C . ILE A 1 109 ? 26.665 -0.496 -47.648 1.00 76.69 109 ILE A C 1
ATOM 858 O O . ILE A 1 109 ? 26.925 -0.724 -48.824 1.00 76.69 109 ILE A O 1
ATOM 862 N N . ALA A 1 110 ? 26.940 0.680 -47.075 1.00 73.69 110 ALA A N 1
ATOM 863 C CA . ALA A 1 110 ? 27.564 1.788 -47.795 1.00 73.69 110 ALA A CA 1
ATOM 864 C C . ALA A 1 110 ? 28.955 1.420 -48.339 1.00 73.69 110 ALA A C 1
ATOM 866 O O . ALA A 1 110 ? 29.248 1.729 -49.489 1.00 73.69 110 ALA A O 1
ATOM 867 N N . SER A 1 111 ? 29.777 0.699 -47.564 1.00 73.69 111 SER A N 1
ATOM 868 C CA . SER A 1 111 ? 31.096 0.242 -48.030 1.00 73.69 111 SER A CA 1
ATOM 869 C C . SER A 1 111 ? 31.040 -0.816 -49.139 1.00 73.69 111 SER A C 1
ATOM 871 O O . SER A 1 111 ? 31.967 -0.894 -49.936 1.00 73.69 111 SER A O 1
ATOM 873 N N . TYR A 1 112 ? 29.967 -1.614 -49.214 1.00 74.56 112 TYR A N 1
ATOM 874 C CA . TYR A 1 112 ? 29.774 -2.591 -50.295 1.00 74.56 112 TYR A CA 1
ATOM 875 C C . TYR A 1 112 ? 29.243 -1.968 -51.592 1.00 74.56 112 TYR A C 1
ATOM 877 O O . TYR A 1 112 ? 29.378 -2.579 -52.641 1.00 74.56 112 TYR A O 1
ATOM 885 N N . LEU A 1 113 ? 28.622 -0.787 -51.529 1.00 71.88 113 LEU A N 1
ATOM 886 C CA . LEU A 1 113 ? 28.069 -0.087 -52.698 1.00 71.88 113 LEU A CA 1
ATOM 887 C C . LEU A 1 113 ? 29.058 0.894 -53.344 1.00 71.88 113 LEU A C 1
ATOM 889 O O . LEU A 1 113 ? 28.829 1.335 -54.465 1.00 71.88 113 LEU A O 1
ATOM 893 N N . SER A 1 114 ? 30.126 1.273 -52.637 1.00 68.31 114 SER A N 1
ATOM 894 C CA . SER A 1 114 ? 31.156 2.199 -53.128 1.00 68.31 114 SER A CA 1
ATOM 895 C C . SER A 1 114 ? 32.315 1.516 -53.864 1.00 68.31 114 SER A C 1
ATOM 897 O O . SER A 1 114 ? 33.300 2.185 -54.171 1.00 68.31 114 SER A O 1
ATOM 899 N N . HIS A 1 115 ? 32.240 0.202 -54.072 1.00 52.22 115 HIS A N 1
ATOM 900 C CA . HIS A 1 115 ? 33.299 -0.636 -54.630 1.00 52.22 115 HIS A CA 1
ATOM 901 C C . HIS A 1 115 ? 32.745 -1.528 -55.740 1.00 52.22 115 HIS A C 1
ATOM 903 O O . HIS A 1 115 ? 33.550 -1.902 -56.624 1.00 52.22 115 HIS A O 1
#

Secondary structure (DSSP, 8-state):
-----------EEEEE-TT---EEPPGGGTTSHHHHTTSEEEEEEEEETS-TT-TT--EEEEEEE------HHHHHHHHHHHHHHHHHHHHHHHHHHHHHHHHHHHHHHHHHH--

Mean predicted aligned error: 16.12 Å

Foldseek 3Di:
DDDDPPPVPQPWDKDFDPVWDWAADDPVCCPPPQCVPASTKTKIKIFGHPDPPDPDTDIDIDIHRDHDPPPVVVVVVVVVVVVVVVVCVVVVVVVVVVVVVVVVVVVVVVVVVVD

Nearest PDB structures (foldseek):
  4dch-assembly1_A  TM=4.076E-01  e=3.462E+00  Homo sapiens
  6gqf-assembly4_D  TM=3.187E-01  e=9.104E+00  Mus musculus
  7zkg-assembly1_A  TM=2.849E-01  e=4.684E+00  Streptomyces griseofuscus

Radius of gyration: 32.82 Å; Cα contacts (8 Å, |Δi|>4): 108; chains: 1; bounding box: 68×45×90 Å

Sequence (115 aa):
MQQEFQQEFQDIVCEPTAAHKCEQCGDEDLDQVYCSTTGSRQEVRCLVGGRMNSSEQEGYTTFQSCSEASSTFGGVVKFELLMILLFVVSYSFASKRKKKLLAIQHHRIASYLSH